Protein AF-A0A1I0EU73-F1 (afdb_monomer)

InterPro domains:
  IPR045864 Class II Aminoacyl-tRNA synthetase/Biotinyl protein ligase (BPL) and lipoyl protein ligase (LPL) [G3DSA:3.30.930.10] (1-40)
  IPR045864 Class II Aminoacyl-tRNA synthetase/Biotinyl protein ligase (BPL) and lipoyl protein ligase (LPL) [SSF55681] (4-39)

Nearest PDB structures (foldseek):
  1ggm-assembly1_B  TM=9.186E-01  e=3.005E-03  Thermus thermophilus HB8
  5e6m-assembly1_B  TM=8.470E-01  e=1.031E-01  Homo sapiens
  2pme-assembly1_A  TM=9.145E-01  e=1.576E-01  Homo sapiens
  4kr2-ass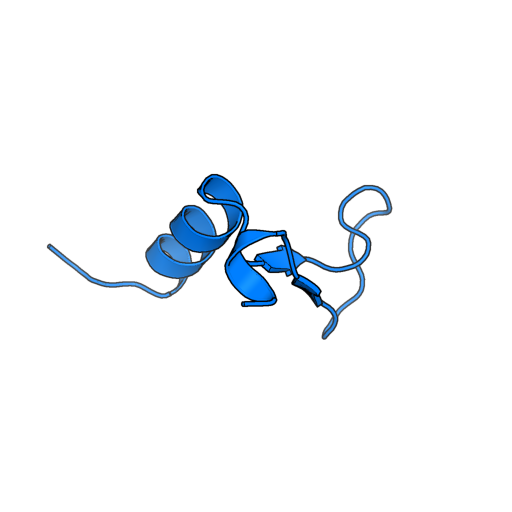embly1_A-2  TM=8.377E-01  e=9.605E-02  Homo sapiens
  2q5h-assembly1_A  TM=8.509E-01  e=1.691E-01  Homo sapiens

Radius of gyration: 10.98 Å; Cα contacts (8 Å, |Δi|>4): 44; chains: 1; bounding box: 30×16×26 Å

Structure (mmCIF, N/CA/C/O backbone):
data_AF-A0A1I0EU73-F1
#
_entry.id   AF-A0A1I0EU73-F1
#
loop_
_atom_site.group_PDB
_atom_site.id
_atom_site.type_symbol
_atom_site.label_atom_id
_atom_site.label_alt_id
_atom_site.label_comp_id
_atom_site.label_asym_id
_atom_site.label_entity_id
_atom_site.label_seq_id
_atom_site.pdbx_PDB_ins_code
_atom_site.Cartn_x
_atom_site.Cartn_y
_atom_site.Cartn_z
_atom_site.occupancy
_atom_site.B_iso_or_equiv
_atom_site.auth_seq_id
_atom_site.auth_comp_id
_atom_site.auth_asym_id
_atom_site.auth_atom_id
_atom_site.pdbx_PDB_model_num
ATOM 1 N N . MET A 1 1 ? -20.860 6.458 11.464 1.00 71.81 1 MET A N 1
ATOM 2 C CA . MET A 1 1 ? -19.706 5.588 11.145 1.00 71.81 1 MET A CA 1
ATOM 3 C C . MET A 1 1 ? -18.442 6.417 11.275 1.00 71.81 1 MET A C 1
ATOM 5 O O . MET A 1 1 ? -18.335 7.433 10.601 1.00 71.81 1 MET A O 1
ATOM 9 N N . GLU A 1 2 ? -17.529 6.035 12.162 1.00 88.75 2 GLU A N 1
ATOM 10 C CA . GL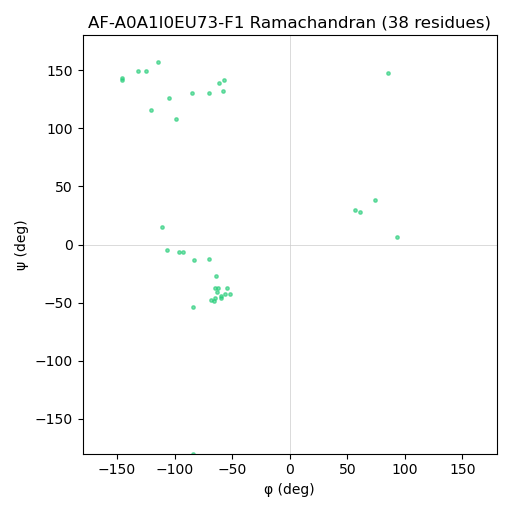U A 1 2 ? -16.258 6.744 12.350 1.00 88.75 2 GLU A CA 1
ATOM 11 C C . GLU A 1 2 ? -15.340 6.545 11.134 1.00 88.75 2 GLU A C 1
ATOM 13 O O . GLU A 1 2 ? -15.154 5.407 10.684 1.00 88.75 2 GLU A O 1
ATOM 18 N N . LYS A 1 3 ? -14.796 7.643 10.600 1.00 91.81 3 LYS A N 1
ATOM 19 C CA . LYS A 1 3 ? -13.855 7.656 9.474 1.00 91.81 3 LYS A CA 1
ATOM 20 C C . LYS A 1 3 ? -12.439 7.776 10.037 1.00 91.81 3 LYS A C 1
ATOM 22 O O . LYS A 1 3 ? -12.077 8.835 10.534 1.00 91.81 3 LYS A O 1
ATOM 27 N N . THR A 1 4 ? -11.667 6.697 9.967 1.00 97.38 4 THR A N 1
ATOM 28 C CA . THR A 1 4 ? -10.276 6.649 10.441 1.00 97.38 4 THR A CA 1
ATOM 29 C C . THR A 1 4 ? -9.331 6.440 9.268 1.00 97.38 4 THR A C 1
ATOM 31 O O . THR A 1 4 ? -9.732 5.902 8.231 1.00 97.38 4 THR A O 1
ATOM 34 N N . MET A 1 5 ? -8.066 6.832 9.431 1.00 96.62 5 MET A N 1
ATOM 35 C CA . MET A 1 5 ? -7.068 6.620 8.384 1.00 96.62 5 MET A CA 1
ATOM 36 C C . MET A 1 5 ? -6.853 5.128 8.102 1.00 96.62 5 MET A C 1
ATOM 38 O O . MET A 1 5 ? -6.771 4.737 6.944 1.00 96.62 5 MET A O 1
ATOM 42 N N . GLU A 1 6 ? -6.881 4.272 9.127 1.00 96.56 6 GLU A N 1
ATOM 43 C CA . GLU A 1 6 ? -6.807 2.812 8.958 1.00 96.56 6 GLU A CA 1
ATOM 44 C C . GLU A 1 6 ? -7.903 2.264 8.042 1.00 96.56 6 GLU A C 1
ATOM 46 O O . GLU A 1 6 ? -7.626 1.439 7.174 1.00 96.56 6 GLU A O 1
ATOM 51 N N . LYS A 1 7 ? -9.144 2.751 8.178 1.00 96.94 7 LYS A N 1
ATOM 52 C CA . LYS A 1 7 ? -10.251 2.333 7.305 1.00 96.94 7 LYS A CA 1
ATOM 53 C C . LYS A 1 7 ? -10.024 2.756 5.856 1.00 96.94 7 LYS A C 1
ATOM 55 O O . LYS A 1 7 ? -10.370 2.005 4.947 1.00 96.94 7 LYS A O 1
ATOM 60 N N . ILE A 1 8 ? -9.444 3.936 5.639 1.00 96.44 8 ILE A N 1
ATOM 61 C CA . ILE A 1 8 ? -9.111 4.434 4.299 1.00 96.44 8 ILE A CA 1
ATOM 62 C C . ILE A 1 8 ? -7.987 3.591 3.688 1.00 96.44 8 ILE A C 1
ATOM 64 O O . ILE A 1 8 ? -8.133 3.127 2.561 1.00 96.44 8 ILE A O 1
ATOM 68 N N . VAL A 1 9 ? -6.912 3.330 4.439 1.00 96.06 9 VAL A N 1
ATOM 69 C CA . VAL A 1 9 ? -5.787 2.490 3.990 1.00 96.06 9 VAL A CA 1
ATOM 70 C C . VAL A 1 9 ? -6.265 1.080 3.641 1.00 96.06 9 VAL A C 1
ATOM 72 O O . VAL A 1 9 ? -5.945 0.570 2.568 1.00 96.06 9 VAL A O 1
ATOM 75 N N . ALA A 1 10 ? -7.086 0.469 4.502 1.00 96.69 10 ALA A N 1
ATOM 76 C CA . ALA A 1 10 ? -7.644 -0.858 4.262 1.00 96.69 10 ALA A CA 1
ATOM 77 C C . ALA A 1 10 ? -8.491 -0.901 2.981 1.00 96.69 10 ALA A C 1
ATOM 79 O O . ALA A 1 10 ? -8.348 -1.821 2.176 1.00 96.69 10 ALA A O 1
ATOM 80 N N . LEU A 1 11 ? -9.340 0.109 2.759 1.00 96.94 11 LEU A N 1
ATOM 81 C CA . LEU A 1 11 ? -10.153 0.209 1.549 1.00 96.94 11 LEU A CA 1
ATOM 82 C C . LEU A 1 11 ? -9.289 0.396 0.295 1.00 96.94 11 LEU A C 1
ATOM 84 O O . LEU A 1 11 ? -9.523 -0.277 -0.706 1.00 96.94 11 LEU A O 1
ATOM 88 N N . ALA A 1 12 ? -8.300 1.290 0.347 1.00 97.25 12 ALA A N 1
ATOM 89 C CA . ALA A 1 12 ? -7.447 1.606 -0.792 1.00 97.25 12 ALA A CA 1
ATOM 90 C C . ALA A 1 12 ? -6.622 0.388 -1.236 1.00 97.25 12 ALA A C 1
ATOM 92 O O . ALA A 1 12 ? -6.560 0.095 -2.431 1.00 97.25 12 ALA A O 1
ATOM 93 N N . LYS A 1 13 ? -6.096 -0.385 -0.278 1.00 96.31 13 LYS A N 1
ATOM 94 C CA . LYS A 1 13 ? -5.424 -1.661 -0.545 1.00 96.31 13 LYS A CA 1
ATOM 95 C C . LYS A 1 13 ? -6.388 -2.711 -1.103 1.00 96.31 13 LYS A C 1
ATOM 97 O O . LYS A 1 13 ? -6.101 -3.323 -2.125 1.00 96.31 13 LYS A O 1
ATOM 102 N N . ALA A 1 14 ? -7.553 -2.897 -0.476 1.00 97.38 14 ALA A N 1
ATOM 103 C CA . ALA A 1 14 ? -8.531 -3.910 -0.888 1.00 97.38 14 ALA A CA 1
ATOM 104 C C . ALA A 1 14 ? -9.119 -3.667 -2.288 1.00 97.38 14 ALA A C 1
ATOM 106 O O . ALA A 1 14 ? -9.563 -4.603 -2.948 1.00 97.38 14 ALA A O 1
ATOM 107 N N . ARG A 1 15 ? -9.154 -2.409 -2.734 1.00 97.06 15 ARG A N 1
ATOM 108 C CA . ARG A 1 15 ? -9.660 -2.016 -4.055 1.00 97.06 15 ARG A CA 1
ATOM 109 C C . ARG A 1 15 ? -8.561 -1.862 -5.107 1.00 97.06 15 ARG A C 1
ATOM 111 O O . ARG A 1 15 ? -8.889 -1.674 -6.269 1.00 97.06 15 ARG A O 1
ATOM 118 N N . GLY A 1 16 ? -7.292 -1.956 -4.724 1.00 96.56 16 GLY A N 1
ATOM 119 C CA . GLY A 1 16 ? -6.166 -1.831 -5.644 1.00 96.56 16 GLY A CA 1
ATOM 120 C C . GLY A 1 16 ? -5.888 -0.407 -6.124 1.00 96.56 16 GLY A C 1
ATOM 121 O O . GLY A 1 16 ? -5.526 -0.214 -7.283 1.00 96.56 16 GLY A O 1
ATOM 122 N N . PHE A 1 17 ? -6.045 0.576 -5.233 1.00 97.94 17 PHE A N 1
ATOM 123 C CA . PHE A 1 17 ? -5.593 1.952 -5.460 1.00 97.94 17 PHE A CA 1
ATOM 124 C C . PHE A 1 17 ? -4.114 2.120 -5.113 1.00 97.94 17 PHE A C 1
ATOM 126 O O . PHE A 1 17 ? -3.334 2.579 -5.939 1.00 97.94 17 PHE A O 1
ATOM 133 N N . VAL A 1 18 ? -3.720 1.745 -3.895 1.00 97.00 18 VAL A N 1
ATOM 134 C CA . VAL A 1 18 ? -2.354 1.947 -3.399 1.00 97.00 18 VAL A CA 1
ATOM 135 C C . VAL A 1 18 ? -1.932 0.811 -2.477 1.00 97.00 18 VAL A C 1
ATOM 137 O O . VAL A 1 18 ? -2.735 0.305 -1.686 1.00 97.00 18 VAL A O 1
ATOM 140 N N . TYR A 1 19 ? -0.659 0.443 -2.567 1.00 96.69 19 TYR A N 1
ATOM 141 C CA . TYR A 1 19 ? -0.003 -0.57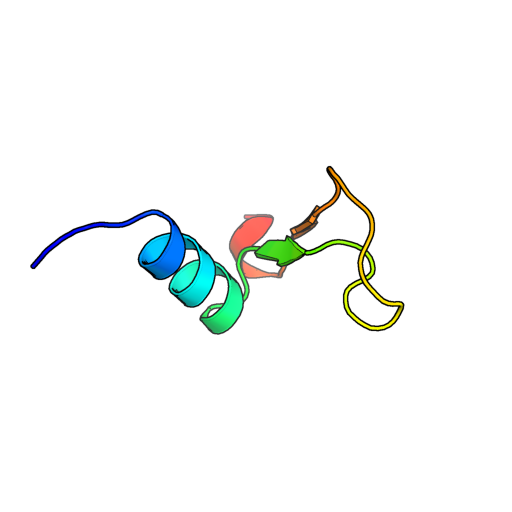0 -1.754 1.00 96.69 19 TYR A CA 1
ATOM 142 C C . TYR A 1 19 ? 1.244 0.022 -1.073 1.00 96.69 19 TYR A C 1
ATOM 144 O O . TYR A 1 19 ? 1.874 0.926 -1.626 1.00 96.69 19 TYR A O 1
ATOM 152 N N . PRO A 1 20 ? 1.621 -0.449 0.128 1.00 96.88 20 PRO A N 1
ATOM 153 C CA . PRO A 1 20 ? 2.924 -0.15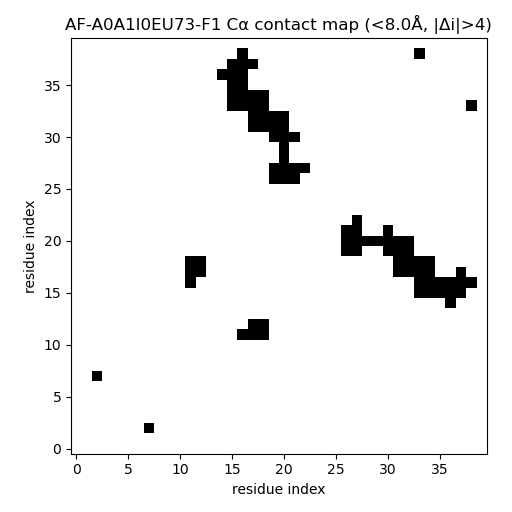5 0.719 1.00 96.88 20 PRO A CA 1
ATOM 154 C C . PRO A 1 20 ? 4.061 -0.625 -0.195 1.00 96.88 20 PRO A C 1
ATOM 156 O O . PRO A 1 20 ? 4.052 -1.770 -0.650 1.00 96.88 20 PRO A O 1
ATOM 159 N N . GLY A 1 21 ? 5.051 0.237 -0.428 1.00 96.94 21 GLY A N 1
ATOM 160 C CA . GLY A 1 21 ? 6.195 -0.113 -1.263 1.00 96.94 21 GLY A CA 1
ATOM 161 C C . GLY A 1 21 ? 6.978 -1.284 -0.675 1.00 96.94 21 GLY A C 1
ATOM 162 O O . GLY A 1 21 ? 7.186 -1.362 0.539 1.00 96.94 21 GLY A O 1
ATOM 163 N N . SER A 1 22 ? 7.412 -2.206 -1.534 1.00 96.00 22 SER A N 1
ATOM 164 C CA . SER A 1 22 ? 8.195 -3.391 -1.148 1.00 96.00 22 SER A CA 1
ATOM 165 C C . SER A 1 22 ? 7.521 -4.292 -0.097 1.00 96.00 22 SER A C 1
ATOM 167 O O . SER A 1 22 ? 8.216 -4.948 0.677 1.00 96.00 22 SER A O 1
ATOM 169 N N . GLU A 1 23 ? 6.183 -4.359 -0.048 1.00 94.94 23 GLU A N 1
ATOM 170 C CA . GLU A 1 23 ? 5.441 -5.122 0.975 1.00 94.94 23 GLU A CA 1
ATOM 171 C C . GLU A 1 23 ? 5.904 -6.588 1.098 1.00 94.94 23 GLU A C 1
ATOM 173 O O . GLU A 1 23 ? 6.123 -7.076 2.207 1.0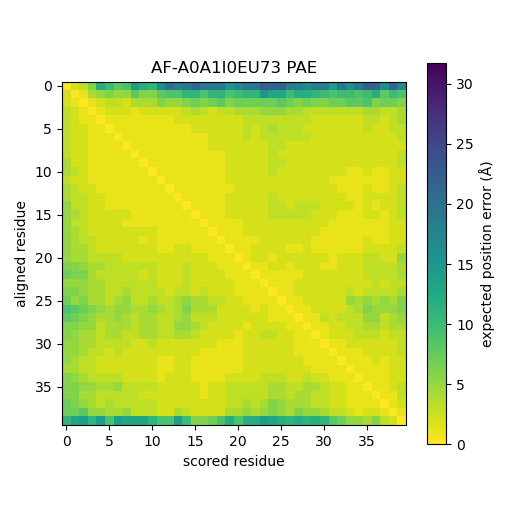0 94.94 23 GLU A O 1
ATOM 178 N N . ILE A 1 24 ? 6.147 -7.272 -0.027 1.00 95.38 24 ILE A N 1
ATOM 179 C CA . ILE A 1 24 ? 6.604 -8.677 -0.033 1.00 95.38 24 ILE A CA 1
ATOM 180 C C . ILE A 1 24 ? 8.045 -8.862 0.472 1.00 95.38 24 ILE A C 1
ATOM 182 O O . ILE A 1 24 ? 8.466 -9.984 0.739 1.00 95.38 24 ILE A O 1
ATOM 186 N N . TYR A 1 25 ? 8.795 -7.768 0.614 1.00 96.12 25 TYR A N 1
ATOM 187 C CA . TYR A 1 25 ? 10.175 -7.736 1.097 1.00 96.12 25 TYR A CA 1
ATOM 188 C C . TYR A 1 25 ? 10.304 -7.076 2.481 1.00 96.12 25 TYR A C 1
ATOM 190 O O . TYR A 1 25 ? 11.408 -6.732 2.894 1.00 96.12 25 TYR A O 1
ATOM 198 N N . GLY A 1 26 ? 9.197 -6.905 3.212 1.00 95.00 26 GLY A N 1
ATOM 199 C CA . GLY A 1 26 ? 9.196 -6.306 4.554 1.00 95.00 26 GLY A CA 1
ATOM 200 C C . GLY A 1 26 ? 8.940 -4.798 4.586 1.00 95.00 26 GLY A C 1
ATOM 201 O O . GLY A 1 26 ? 8.978 -4.198 5.658 1.00 95.00 26 GLY A O 1
ATOM 202 N N . GLY A 1 27 ? 8.614 -4.197 3.443 1.00 94.81 27 GLY A N 1
ATOM 203 C CA . GLY A 1 27 ? 8.244 -2.793 3.335 1.00 94.81 27 GLY A CA 1
ATOM 204 C C . GLY A 1 27 ? 9.439 -1.851 3.189 1.00 94.81 27 GLY A C 1
ATOM 205 O O . GLY A 1 27 ? 10.517 -2.066 3.741 1.00 94.81 27 GLY A O 1
ATOM 206 N N . LEU A 1 28 ? 9.231 -0.765 2.451 1.00 96.62 28 LEU A N 1
ATOM 207 C CA . LEU A 1 28 ? 10.162 0.349 2.348 1.00 96.62 28 LEU A CA 1
ATOM 208 C C . LEU A 1 28 ? 9.456 1.622 2.821 1.00 96.62 28 LEU A C 1
ATOM 210 O O . LEU A 1 28 ? 8.471 2.073 2.232 1.00 96.62 28 LEU A O 1
ATOM 214 N N . ALA A 1 29 ? 9.951 2.189 3.921 1.00 96.00 29 ALA A N 1
ATOM 215 C CA . ALA A 1 29 ? 9.352 3.371 4.525 1.00 96.00 29 ALA A CA 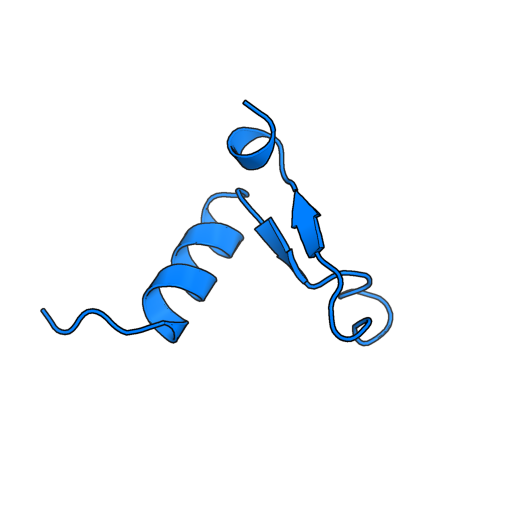1
ATOM 216 C C . ALA A 1 29 ? 9.282 4.531 3.521 1.00 96.00 29 ALA A C 1
ATOM 218 O O . ALA A 1 29 ? 10.219 4.763 2.759 1.00 96.00 29 ALA A O 1
ATOM 219 N N . ASN A 1 30 ? 8.180 5.281 3.569 1.00 96.06 30 ASN A N 1
ATOM 220 C CA . ASN A 1 30 ? 7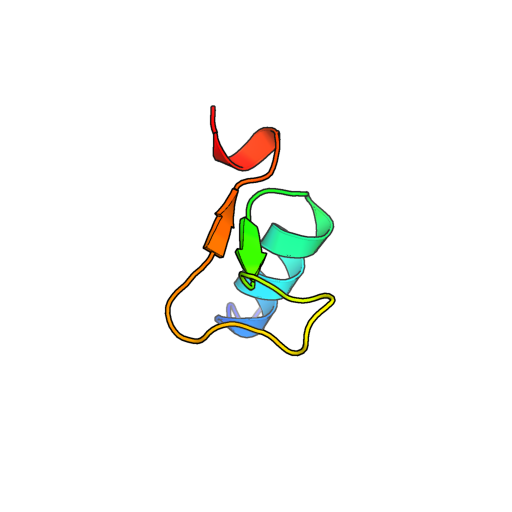.924 6.434 2.703 1.00 96.06 30 ASN A CA 1
ATOM 221 C C . ASN A 1 30 ? 7.871 6.103 1.199 1.00 96.06 30 ASN A C 1
ATOM 223 O O . ASN A 1 30 ? 8.171 6.964 0.373 1.00 96.06 30 ASN A O 1
ATOM 227 N N . THR A 1 31 ? 7.485 4.874 0.840 1.00 97.19 31 THR A N 1
ATOM 228 C CA . THR A 1 31 ? 7.256 4.472 -0.555 1.00 97.19 31 THR A CA 1
ATOM 229 C C . THR A 1 31 ? 5.924 3.751 -0.722 1.00 97.19 31 THR A C 1
ATOM 231 O O . THR A 1 31 ? 5.444 3.083 0.199 1.00 97.19 31 THR A O 1
ATOM 234 N N . TRP A 1 32 ? 5.325 3.910 -1.903 1.00 96.81 32 TRP A N 1
ATOM 235 C CA . TRP A 1 32 ? 4.019 3.361 -2.252 1.00 96.81 32 TRP A CA 1
ATOM 236 C C . TRP A 1 32 ? 3.977 2.965 -3.721 1.00 96.81 32 TRP A C 1
ATOM 238 O O . TRP A 1 32 ? 4.481 3.697 -4.573 1.00 96.81 32 TRP A O 1
ATOM 248 N N . ASP A 1 33 ? 3.309 1.850 -3.990 1.00 96.56 33 ASP A N 1
ATOM 249 C CA . ASP A 1 33 ? 3.044 1.354 -5.334 1.00 96.56 33 ASP A CA 1
ATOM 250 C C . ASP A 1 33 ? 1.571 1.618 -5.676 1.00 96.56 33 ASP A C 1
ATOM 252 O O . ASP A 1 33 ? 0.669 1.227 -4.928 1.00 96.56 33 ASP A O 1
ATOM 256 N N . TYR A 1 34 ? 1.308 2.290 -6.797 1.00 96.88 34 TYR A N 1
ATOM 257 C CA . TYR A 1 34 ? -0.058 2.539 -7.264 1.00 96.88 34 TYR A CA 1
ATOM 258 C C . TYR A 1 34 ? -0.572 1.343 -8.068 1.00 96.88 34 TYR A C 1
ATOM 260 O O . TYR A 1 34 ? 0.101 0.845 -8.969 1.00 96.88 34 TYR A O 1
ATOM 268 N N . GLY A 1 35 ? -1.771 0.870 -7.727 1.00 95.31 35 GLY A N 1
ATOM 269 C CA . GLY A 1 35 ? -2.467 -0.166 -8.488 1.00 95.31 35 GLY A CA 1
ATOM 270 C C . GLY A 1 35 ? -3.237 0.411 -9.676 1.00 95.31 35 GLY A C 1
ATOM 271 O O . GLY A 1 35 ? -3.267 1.620 -9.880 1.00 95.31 35 GLY A O 1
ATOM 272 N N . ASN A 1 36 ? -3.910 -0.456 -10.436 1.00 95.00 36 ASN A N 1
ATOM 273 C CA . ASN A 1 36 ? -4.615 -0.070 -11.666 1.00 95.00 36 ASN A CA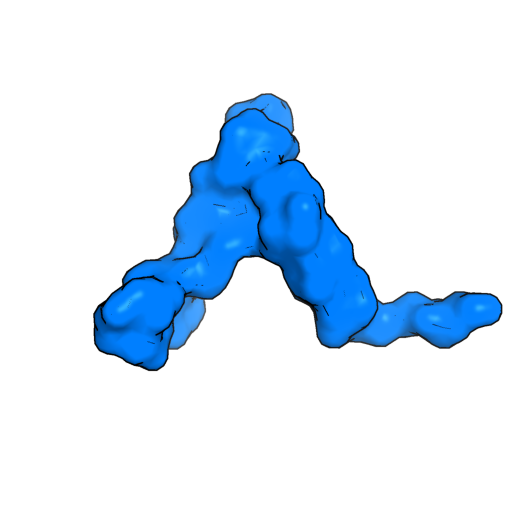 1
ATOM 274 C C . ASN A 1 36 ? -5.623 1.076 -11.471 1.00 95.00 36 ASN A C 1
ATOM 276 O O . ASN A 1 36 ? -5.733 1.926 -12.340 1.00 95.00 36 ASN A O 1
ATOM 280 N N . LEU A 1 37 ? -6.335 1.118 -10.337 1.00 95.50 37 LEU A N 1
ATOM 281 C CA . LEU A 1 37 ? -7.296 2.194 -10.048 1.00 95.50 37 LEU A CA 1
ATOM 282 C C . LEU A 1 37 ? -6.644 3.459 -9.470 1.00 95.50 37 LEU A C 1
ATOM 284 O O . LEU A 1 37 ? -7.307 4.481 -9.339 1.00 95.50 37 LEU A O 1
ATOM 288 N N . GLY A 1 38 ? -5.382 3.385 -9.046 1.00 92.31 38 GLY A N 1
ATOM 289 C CA . GLY A 1 38 ? -4.653 4.510 -8.459 1.00 92.31 38 GLY A CA 1
ATOM 290 C C . GLY A 1 38 ? -3.844 5.327 -9.463 1.00 92.31 38 GLY A C 1
ATOM 291 O O . GLY A 1 38 ? -3.271 6.338 -9.069 1.00 92.31 38 GLY A O 1
ATOM 292 N N . VAL A 1 39 ? -3.767 4.877 -10.719 1.00 93.62 39 VAL A N 1
ATOM 293 C CA . VAL A 1 39 ? -3.008 5.525 -11.802 1.00 93.62 39 VAL A CA 1
ATOM 294 C C . VAL A 1 39 ? -3.893 6.231 -12.837 1.00 93.62 39 VAL A C 1
ATOM 296 O O . VAL A 1 39 ? -3.351 6.862 -13.743 1.00 93.62 39 VAL A O 1
ATOM 299 N N . GLU A 1 40 ? -5.220 6.106 -12.718 1.00 82.19 40 GLU A N 1
ATOM 300 C CA . GLU A 1 40 ? -6.203 6.846 -13.529 1.00 82.19 40 GLU A CA 1
ATOM 301 C C . GLU A 1 40 ? -6.425 8.281 -13.028 1.00 82.19 40 GLU A C 1
ATOM 303 O O . GLU A 1 40 ? -6.368 8.510 -11.796 1.00 82.19 40 GLU A O 1
#

Mean predicted aligned error: 3.0 Å

pLDDT: mean 94.96, std 4.6, range [71.81, 97.94]

Secondary structure (DSSP, 8-state):
----HHHHHHHHHHHTSEEETTGGGT--TT-EEE-GGG--

Foldseek 3Di:
DDDDPVVV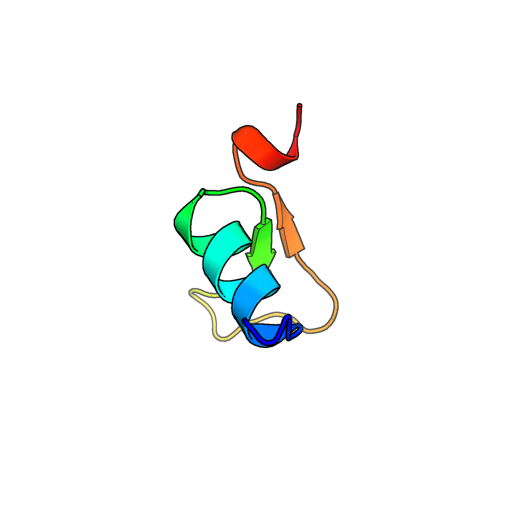VVVCVVVQQKDFPPVVVVGDPPDIDGGPNNVD

Sequence (40 aa):
MEKTMEKIVALAKARGFVYPGSEIYGGLANTWDYGNLGVE

Organism: NCBI:txid29364

Solvent-accessible surface area (backbone atoms only — not comparable to full-atom values): 2483 Å² total; per-residue (Å²): 134,90,88,51,70,67,60,51,52,53,49,33,43,76,69,34,26,42,41,65,18,56,54,96,76,77,50,42,89,98,44,68,42,68,29,83,69,46,74,112